Protein AF-0000000087522710 (afdb_homodimer)

InterPro domains:
  IPR011033 PRC-barrel-like superfamily [SSF50346] (8-77)
  IPR027275 PRC-barrel domain [PF05239] (5-81)

pLDDT: mean 91.66, std 11.44, range [37.0, 98.12]

Radius of gyration: 17.47 Å; Cα contacts (8 Å, |Δi|>4): 398; chains: 2; bounding box: 30×51×42 Å

Foldseek 3Di:
DDDDPVVQQPWAWEAEPVGHTQATFHDWDADPVVRDTFWTWGQGDPPDPQVLFPDDVRTGTFGPVQFDDDDSHTYGHPVNRSPPDDD/DDDDPVVQQPWAWEAEPVGHTQATFHDWDADPVVRGTFWTWGQGDPPDPQVLFPDDVRTGTFGPVQFDDDDSHTYGHPVNRSPPDDD

Sequence (174 aa):
MKYYAKRLLDNKKIMSTDAKELGMLEDIHINAKTGSIMDLVVSPADGLDVAKYQKEEDYILIPFSAVSAVKDYIIVDKDKAKSFMTRMKYYAKRLLDNKKIMSTDAKELGMLEDIHINAKTGSIMDLVVSPADGLDVAKYQKEEDYILIPFSAVSAVKDYIIVDKDKAKSFMTR

Organism: NCBI:txid91560

Secondary structure (DSSP, 8-state):
-EEEHHHHHSSPEEEETTS-EEEEEEEEEEETTTTEEEEEEEEEPTT--GGGSEEETTEEEEEGGGEEEESSSEEE-HHHHT--S--/-EEEHHHHHSSPEEEETTS-EEEEEEEEEEETTTTEEEEEEEEEPTT--GGGSEEETTEEEEEGGGEEEESSSEEE-HHHHT--S--

Structure (mmCIF, N/CA/C/O backbone):
data_AF-0000000087522710-model_v1
#
loop_
_entity.id
_entity.type
_entity.pdbx_description
1 polymer 'Sporulation protein YlmC with PRC-barrel domain'
#
loop_
_atom_site.group_PDB
_atom_site.id
_atom_site.type_symbol
_atom_site.label_atom_id
_atom_site.label_alt_id
_atom_site.label_comp_id
_atom_site.label_asym_id
_atom_site.label_entity_id
_atom_site.label_seq_id
_atom_site.pdbx_PDB_ins_code
_atom_site.Cartn_x
_atom_site.Cartn_y
_atom_site.Cartn_z
_atom_site.occupancy
_atom_site.B_iso_or_equiv
_atom_site.auth_seq_id
_atom_site.auth_comp_id
_atom_site.auth_asym_id
_atom_site.auth_atom_id
_atom_site.pdbx_PDB_model_num
ATOM 1 N N . MET A 1 1 ? 12.164 4.793 -6.531 1 75.12 1 MET A N 1
ATOM 2 C CA . MET A 1 1 ? 12.648 3.941 -5.445 1 75.12 1 MET A CA 1
ATOM 3 C C . MET A 1 1 ? 11.523 3.068 -4.895 1 75.12 1 MET A C 1
ATOM 5 O O . MET A 1 1 ? 10.406 3.539 -4.711 1 75.12 1 MET A O 1
ATOM 9 N N . LYS A 1 2 ? 11.688 1.837 -4.758 1 87.69 2 LYS A N 1
ATOM 10 C CA . LYS A 1 2 ? 10.742 0.826 -4.285 1 87.69 2 LYS A CA 1
ATOM 11 C C . LYS A 1 2 ? 10.781 0.711 -2.766 1 87.69 2 LYS A C 1
ATOM 13 O O . LYS A 1 2 ? 11.852 0.731 -2.16 1 87.69 2 LYS A O 1
ATOM 18 N N . TYR A 1 3 ? 9.57 0.825 -2.162 1 90 3 TYR A N 1
ATOM 19 C CA . TYR A 1 3 ? 9.469 0.662 -0.717 1 90 3 TYR A CA 1
ATOM 20 C C . TYR A 1 3 ? 8.625 -0.558 -0.363 1 90 3 TYR A C 1
ATOM 22 O O . TYR A 1 3 ? 7.676 -0.893 -1.075 1 90 3 TYR A O 1
ATOM 30 N N . TYR A 1 4 ? 9.039 -1.161 0.737 1 93.69 4 TYR A N 1
ATOM 31 C CA . TYR A 1 4 ? 8.156 -2.15 1.343 1 93.69 4 TYR A CA 1
ATOM 32 C C . TYR A 1 4 ? 7.062 -1.474 2.158 1 93.69 4 TYR A C 1
ATOM 34 O O . TYR A 1 4 ? 7.336 -0.572 2.953 1 93.69 4 TYR A O 1
ATOM 42 N N . ALA A 1 5 ? 5.816 -1.962 1.96 1 93.62 5 ALA A N 1
ATOM 43 C CA . ALA A 1 5 ? 4.68 -1.385 2.678 1 93.62 5 ALA A CA 1
ATOM 44 C C . ALA A 1 5 ? 4.855 -1.526 4.188 1 93.62 5 ALA A C 1
ATOM 46 O O . ALA A 1 5 ? 4.594 -0.586 4.938 1 93.62 5 ALA A O 1
ATOM 47 N N . LYS A 1 6 ? 5.328 -2.637 4.664 1 92.5 6 LYS A N 1
ATOM 48 C CA . LYS A 1 6 ? 5.5 -2.873 6.094 1 92.5 6 LYS A CA 1
ATOM 49 C C . LYS A 1 6 ? 6.484 -1.877 6.703 1 92.5 6 LYS A C 1
ATOM 51 O O . LYS A 1 6 ? 6.316 -1.452 7.848 1 92.5 6 LYS A O 1
ATOM 56 N N . ARG A 1 7 ? 7.496 -1.52 5.961 1 88.81 7 ARG A N 1
ATOM 57 C CA . ARG A 1 7 ? 8.461 -0.532 6.438 1 88.81 7 ARG A CA 1
ATOM 58 C C . ARG A 1 7 ? 7.809 0.841 6.578 1 88.81 7 ARG A C 1
ATOM 60 O O . ARG A 1 7 ? 8.078 1.567 7.535 1 88.81 7 ARG A O 1
ATOM 67 N N . LEU A 1 8 ? 6.977 1.167 5.609 1 87.56 8 LEU A N 1
ATOM 68 C CA . LEU A 1 8 ? 6.277 2.445 5.664 1 87.56 8 LEU A CA 1
ATOM 69 C C . LEU A 1 8 ? 5.289 2.475 6.824 1 87.56 8 LEU A C 1
ATOM 71 O O . LEU A 1 8 ? 5.102 3.516 7.461 1 87.56 8 LEU A O 1
ATOM 75 N N . LEU A 1 9 ? 4.734 1.317 7.062 1 89.5 9 LEU A N 1
ATOM 76 C CA . LEU A 1 9 ? 3.682 1.265 8.07 1 89.5 9 LEU A CA 1
ATOM 77 C C . LEU A 1 9 ? 4.277 1.172 9.477 1 89.5 9 LEU A C 1
ATOM 79 O O . LEU A 1 9 ? 3.566 1.348 10.469 1 89.5 9 LEU A O 1
ATOM 83 N N . ASP A 1 10 ? 5.496 0.945 9.523 1 88.88 10 ASP A N 1
ATOM 84 C CA . ASP A 1 10 ? 6.113 0.79 10.836 1 88.88 10 ASP A CA 1
ATOM 85 C C . ASP A 1 10 ? 6.535 2.141 11.406 1 88.88 10 ASP A C 1
ATOM 87 O O . ASP A 1 10 ? 7.656 2.596 11.172 1 88.88 10 ASP A O 1
ATOM 91 N N . ASN A 1 11 ? 5.66 2.836 12.125 1 84.75 11 ASN A N 1
ATOM 92 C CA . ASN A 1 11 ? 5.895 3.986 12.992 1 84.75 11 ASN A CA 1
ATOM 93 C C . ASN A 1 11 ? 6.555 5.133 12.227 1 84.75 11 ASN A C 1
ATOM 95 O O . ASN A 1 11 ? 7.562 5.684 12.68 1 84.75 11 ASN A O 1
ATOM 99 N N . LYS A 1 12 ? 5.992 5.59 11.141 1 94.81 12 LYS A N 1
ATOM 100 C CA . LYS A 1 12 ? 6.551 6.746 10.445 1 94.81 12 LYS A CA 1
ATOM 101 C C . LYS A 1 12 ? 5.855 8.031 10.875 1 94.81 12 LYS A C 1
ATOM 103 O O . LYS A 1 12 ? 4.625 8.078 10.977 1 94.81 12 LYS A O 1
ATOM 108 N N . LYS A 1 13 ? 6.633 9.031 11.156 1 96.88 13 LYS A N 1
ATOM 109 C CA . LYS A 1 13 ? 6.117 10.367 11.438 1 96.88 13 LYS A CA 1
ATOM 110 C C . LYS A 1 13 ? 5.766 11.102 10.148 1 96.88 13 LYS A C 1
ATOM 112 O O . LYS A 1 13 ? 6.492 11.008 9.156 1 96.88 13 LYS A O 1
ATOM 117 N N . ILE A 1 14 ? 4.648 11.789 10.211 1 98.06 14 ILE A N 1
ATOM 118 C CA . ILE A 1 14 ? 4.227 12.633 9.102 1 98.06 14 ILE A CA 1
ATOM 119 C C . ILE A 1 14 ? 4.5 14.102 9.438 1 98.06 14 ILE A C 1
ATOM 121 O O . ILE A 1 14 ? 4.07 14.594 10.477 1 98.06 14 ILE A O 1
ATOM 125 N N . MET A 1 15 ? 5.176 14.664 8.539 1 97.62 15 MET A N 1
ATOM 126 C CA . MET A 1 15 ? 5.52 16.078 8.711 1 97.62 15 MET A CA 1
ATOM 127 C C . MET A 1 15 ? 5.102 16.891 7.492 1 97.62 15 MET A C 1
ATOM 129 O O . MET A 1 15 ? 5.137 16.391 6.367 1 97.62 15 MET A O 1
ATOM 133 N N . SER A 1 16 ? 4.812 18.141 7.797 1 96.75 16 SER A N 1
ATOM 134 C CA . SER A 1 16 ? 4.543 19.047 6.684 1 96.75 16 SER A CA 1
ATOM 135 C C . SER A 1 16 ? 5.828 19.672 6.16 1 96.75 16 SER A C 1
ATOM 137 O O . SER A 1 16 ? 6.867 19.625 6.82 1 96.75 16 SER A O 1
ATOM 139 N N . THR A 1 17 ? 5.762 20.219 4.945 1 95.62 17 THR A N 1
ATOM 140 C CA . THR A 1 17 ? 6.91 20.875 4.32 1 95.62 17 THR A CA 1
ATOM 141 C C . THR A 1 17 ? 7.395 22.047 5.16 1 95.62 17 THR A C 1
ATOM 143 O O . THR A 1 17 ? 8.547 22.469 5.055 1 95.62 17 THR A O 1
ATOM 146 N N . ASP A 1 18 ? 6.531 22.609 6.023 1 93.81 18 ASP A N 1
ATOM 147 C CA . ASP A 1 18 ? 6.93 23.703 6.902 1 93.81 18 ASP A CA 1
ATOM 148 C C . ASP A 1 18 ? 7.383 23.188 8.266 1 93.81 18 ASP A C 1
ATOM 150 O O . ASP A 1 18 ? 7.398 23.922 9.242 1 93.81 18 ASP A O 1
ATOM 154 N N . ALA A 1 19 ? 7.695 21.969 8.352 1 91.88 19 ALA A N 1
ATOM 155 C CA . ALA A 1 19 ? 8.352 21.297 9.477 1 91.88 19 ALA A CA 1
ATOM 156 C C . ALA A 1 19 ? 7.391 21.109 10.648 1 91.88 19 ALA A C 1
ATOM 158 O O . ALA A 1 19 ? 7.812 21.078 11.805 1 91.88 19 ALA A O 1
ATOM 159 N N . LYS A 1 20 ? 6.168 21.141 10.32 1 94.62 20 LYS A N 1
ATOM 160 C CA . LYS A 1 20 ? 5.188 20.844 11.359 1 94.62 20 LYS A CA 1
ATOM 161 C C . LYS A 1 20 ? 4.871 19.359 11.398 1 94.62 20 LYS A C 1
ATOM 163 O O . LYS A 1 20 ? 4.699 18.719 10.352 1 94.62 20 LYS A O 1
ATOM 168 N N . GLU A 1 21 ? 4.777 18.891 12.68 1 97.25 21 GLU A N 1
ATOM 169 C CA . GLU A 1 21 ? 4.387 17.484 12.836 1 97.25 21 GLU A CA 1
ATOM 170 C C . GLU A 1 21 ? 2.875 17.312 12.703 1 97.25 21 GLU A C 1
ATOM 172 O O . GLU A 1 21 ? 2.107 17.969 13.422 1 97.25 21 GLU A O 1
ATOM 177 N N . LEU A 1 22 ? 2.438 16.5 11.805 1 97.31 22 LEU A N 1
ATOM 178 C CA . LEU A 1 22 ? 1.015 16.25 11.609 1 97.31 22 LEU A CA 1
ATOM 179 C C . LEU A 1 22 ? 0.563 15.031 12.414 1 97.31 22 LEU A C 1
ATOM 181 O O . LEU A 1 22 ? -0.585 14.969 12.859 1 97.31 22 LEU A O 1
ATOM 185 N N . GLY A 1 23 ? 1.478 14.086 12.57 1 97.88 23 GLY A N 1
ATOM 186 C CA . GLY A 1 23 ? 1.137 12.914 13.359 1 97.88 23 GLY A CA 1
ATOM 187 C C . GLY A 1 23 ? 1.919 11.672 12.961 1 97.88 23 GLY A C 1
ATOM 188 O O . GLY A 1 23 ? 3.045 11.781 12.469 1 97.88 23 GLY A O 1
ATOM 189 N N . MET A 1 24 ? 1.35 10.516 13.352 1 98 24 MET A N 1
ATOM 190 C CA . MET A 1 24 ? 1.977 9.227 13.094 1 98 24 MET A CA 1
ATOM 191 C C . MET A 1 24 ? 1.16 8.414 12.086 1 98 24 MET A C 1
ATOM 193 O O . MET A 1 24 ? -0.067 8.359 12.18 1 98 24 MET A O 1
ATOM 197 N N . LEU A 1 25 ? 1.909 7.863 11.07 1 97.56 25 LEU A N 1
ATOM 198 C CA . LEU A 1 25 ? 1.23 6.996 10.117 1 97.56 25 LEU A CA 1
ATOM 199 C C . LEU A 1 25 ? 0.671 5.758 10.812 1 97.56 25 LEU A C 1
ATOM 201 O O . LEU A 1 25 ? 1.387 5.078 11.547 1 97.56 25 LEU A O 1
ATOM 205 N N . GLU A 1 26 ? -0.57 5.441 10.602 1 96.62 26 GLU A N 1
ATOM 206 C CA . GLU A 1 26 ? -1.222 4.289 11.219 1 96.62 26 GLU A CA 1
ATOM 207 C C . GLU A 1 26 ? -1.578 3.236 10.172 1 96.62 26 GLU A C 1
ATOM 209 O O . GLU A 1 26 ? -1.612 2.041 10.477 1 96.62 26 GLU A O 1
ATOM 214 N N . ASP A 1 27 ? -1.956 3.703 9.055 1 96.19 27 ASP A N 1
ATOM 215 C CA . ASP A 1 27 ? -2.369 2.816 7.973 1 96.19 27 ASP A CA 1
ATOM 216 C C . ASP A 1 27 ? -2.398 3.559 6.637 1 96.19 27 ASP A C 1
ATOM 218 O O . ASP A 1 27 ? -2.084 4.746 6.574 1 96.19 27 ASP A O 1
ATOM 222 N N . ILE A 1 28 ? -2.705 2.883 5.555 1 96.12 28 ILE A N 1
ATOM 223 C CA . ILE A 1 28 ? -2.84 3.436 4.211 1 96.12 28 ILE A CA 1
ATOM 224 C C . ILE A 1 28 ? -4.105 2.887 3.555 1 96.12 28 ILE A C 1
ATOM 226 O O . ILE A 1 28 ? -4.406 1.696 3.668 1 96.12 28 ILE A O 1
ATOM 230 N N . HIS A 1 29 ? -4.848 3.732 2.977 1 95.69 29 HIS A N 1
ATOM 231 C CA . HIS A 1 29 ? -5.941 3.299 2.115 1 95.69 29 HIS A CA 1
ATOM 232 C C . HIS A 1 29 ? -5.441 2.988 0.707 1 95.69 29 HIS A C 1
ATOM 234 O O . HIS A 1 29 ? -4.734 3.797 0.101 1 95.69 29 HIS A O 1
ATOM 240 N N . ILE A 1 30 ? -5.867 1.856 0.282 1 94.19 30 ILE A N 1
ATOM 241 C CA . ILE A 1 30 ? -5.469 1.455 -1.062 1 94.19 30 ILE A CA 1
ATOM 242 C C . ILE A 1 30 ? -6.711 1.22 -1.92 1 94.19 30 ILE A C 1
ATOM 244 O O . ILE A 1 30 ? -7.734 0.738 -1.425 1 94.19 30 ILE A O 1
ATOM 248 N N . ASN A 1 31 ? -6.609 1.567 -3.178 1 93.69 31 ASN A N 1
ATOM 249 C CA . ASN A 1 31 ? -7.586 1.17 -4.188 1 93.69 31 ASN A CA 1
ATOM 250 C C . ASN A 1 31 ? -7.219 -0.166 -4.828 1 93.69 31 ASN A C 1
ATOM 252 O O . ASN A 1 31 ? -6.305 -0.234 -5.652 1 93.69 31 ASN A O 1
ATOM 256 N N . ALA A 1 32 ? -7.895 -1.148 -4.465 1 86.38 32 ALA A N 1
ATOM 257 C CA . ALA A 1 32 ? -7.547 -2.5 -4.895 1 86.38 32 ALA A CA 1
ATOM 258 C C . ALA A 1 32 ? -7.809 -2.686 -6.387 1 86.38 32 ALA A C 1
ATOM 260 O O . ALA A 1 32 ? -7.258 -3.596 -7.012 1 86.38 32 ALA A O 1
ATOM 261 N N . LYS A 1 33 ? -8.609 -1.881 -6.941 1 88.88 33 LYS A N 1
ATOM 262 C CA . LYS A 1 33 ? -8.898 -1.983 -8.367 1 88.88 33 LYS A CA 1
ATOM 263 C C . LYS A 1 33 ? -7.766 -1.4 -9.203 1 88.88 33 LYS A C 1
ATOM 265 O O . LYS A 1 33 ? -7.355 -1.993 -10.203 1 88.88 33 LYS A O 1
ATOM 270 N N . THR A 1 34 ? -7.242 -0.311 -8.781 1 91.38 34 THR A N 1
ATOM 271 C CA . THR A 1 34 ? -6.227 0.371 -9.586 1 91.38 34 THR A CA 1
ATOM 272 C C . THR A 1 34 ? -4.828 0.068 -9.055 1 91.38 34 THR A C 1
ATOM 274 O O . THR A 1 34 ? -3.836 0.292 -9.75 1 91.38 34 THR A O 1
ATOM 277 N N . GLY A 1 35 ? -4.773 -0.374 -7.805 1 92.81 35 GLY A N 1
ATOM 278 C CA . GLY A 1 35 ? -3.471 -0.601 -7.203 1 92.81 35 GLY A CA 1
ATOM 279 C C . GLY A 1 35 ? -2.771 0.681 -6.789 1 92.81 35 GLY A C 1
ATOM 280 O O . GLY A 1 35 ? -1.549 0.79 -6.895 1 92.81 35 GLY A O 1
ATOM 281 N N . SER A 1 36 ? -3.578 1.66 -6.5 1 94.19 36 SER A N 1
ATOM 282 C CA . SER A 1 36 ? -3.004 2.941 -6.098 1 94.19 36 SER A CA 1
ATOM 283 C C . SER A 1 36 ? -3.219 3.201 -4.609 1 94.19 36 SER A C 1
ATOM 285 O O . SER A 1 36 ? -4.137 2.648 -4.004 1 94.19 36 SER A O 1
ATOM 287 N N . ILE A 1 37 ? -2.281 3.965 -4.035 1 95 37 ILE A N 1
ATOM 288 C CA . ILE A 1 37 ? -2.477 4.469 -2.682 1 95 37 ILE A CA 1
ATOM 289 C C . ILE A 1 37 ? -3.404 5.684 -2.713 1 95 37 ILE A C 1
ATOM 291 O O . ILE A 1 37 ? -3.191 6.613 -3.492 1 95 37 ILE A O 1
ATOM 295 N N . MET A 1 38 ? -4.438 5.684 -1.935 1 95.88 38 MET A N 1
ATOM 296 C CA . MET A 1 38 ? -5.395 6.785 -1.915 1 95.88 38 MET A CA 1
ATOM 297 C C . MET A 1 38 ? -5.055 7.781 -0.813 1 95.88 38 MET A C 1
ATOM 299 O O . MET A 1 38 ? -4.719 8.938 -1.097 1 95.88 38 MET A O 1
ATOM 303 N N . ASP A 1 39 ? -5.102 7.332 0.472 1 96.38 39 ASP A N 1
ATOM 304 C CA . ASP A 1 39 ? -4.883 8.219 1.611 1 96.38 39 ASP A CA 1
ATOM 305 C C . ASP A 1 39 ? -3.941 7.582 2.631 1 96.38 39 ASP A C 1
ATOM 307 O O . ASP A 1 39 ? -3.939 6.359 2.803 1 96.38 39 ASP A O 1
ATOM 311 N N . LEU A 1 40 ? -3.186 8.445 3.248 1 96.75 40 LEU A N 1
ATOM 312 C CA . LEU A 1 40 ? -2.539 8.078 4.504 1 96.75 40 LEU A CA 1
ATOM 313 C C . LEU A 1 40 ? -3.512 8.203 5.672 1 96.75 40 LEU A C 1
ATOM 315 O O . LEU A 1 40 ? -4.25 9.188 5.766 1 96.75 40 LEU A O 1
ATOM 319 N N . VAL A 1 41 ? -3.604 7.199 6.496 1 97.56 41 VAL A N 1
ATOM 320 C CA . VAL A 1 41 ? -4.359 7.246 7.742 1 97.56 41 VAL A CA 1
ATOM 321 C C . VAL A 1 41 ? -3.434 7.613 8.898 1 97.56 41 VAL A C 1
ATOM 323 O O . VAL A 1 41 ? -2.523 6.852 9.234 1 97.56 41 VAL A O 1
ATOM 326 N N . VAL A 1 42 ? -3.693 8.758 9.5 1 97.88 42 VAL A N 1
ATOM 327 C CA . VAL A 1 42 ? -2.701 9.367 10.375 1 97.88 42 VAL A CA 1
ATOM 328 C C . VAL A 1 42 ? -3.316 9.625 11.75 1 97.88 42 VAL A C 1
ATOM 330 O O . VAL A 1 42 ? -4.402 10.195 11.852 1 97.88 42 VAL A O 1
ATOM 333 N N . SER A 1 43 ? -2.717 9.102 12.797 1 98.12 43 SER A N 1
ATOM 334 C CA . SER A 1 43 ? -3.037 9.547 14.148 1 98.12 43 SER A CA 1
ATOM 335 C C . SER A 1 43 ? -2.514 10.953 14.406 1 98.12 43 SER A C 1
ATOM 337 O O . SER A 1 43 ? -1.301 11.18 14.406 1 98.12 43 SER A O 1
ATOM 339 N N . PRO A 1 44 ? -3.377 11.859 14.641 1 97.94 44 PRO A N 1
ATOM 340 C CA . PRO A 1 44 ? -2.943 13.25 14.703 1 97.94 44 PRO A CA 1
ATOM 341 C C . PRO A 1 44 ? -2.006 13.523 15.875 1 97.94 44 PRO A C 1
ATOM 343 O O . PRO A 1 44 ? -2.17 12.945 16.953 1 97.94 44 PRO A O 1
ATOM 346 N N . ALA A 1 45 ? -1.025 14.43 15.633 1 98 45 ALA A N 1
ATOM 347 C CA . ALA A 1 45 ? -0.166 14.914 16.719 1 98 45 ALA A CA 1
ATOM 348 C C . ALA A 1 45 ? -0.972 15.688 17.75 1 98 45 ALA A C 1
ATOM 350 O O . ALA A 1 45 ? -2.014 16.266 17.438 1 98 45 ALA A O 1
ATOM 351 N N . ASP A 1 46 ? -0.411 15.68 18.922 1 96.88 46 ASP A N 1
ATOM 352 C CA . ASP A 1 46 ? -1.042 16.484 19.953 1 96.88 46 ASP A CA 1
ATOM 353 C C . ASP A 1 46 ? -1.071 17.969 19.562 1 96.88 46 ASP A C 1
ATOM 355 O O . ASP A 1 46 ? -0.069 18.5 19.078 1 96.88 46 ASP A O 1
ATOM 359 N N . GLY A 1 47 ? -2.283 18.547 19.672 1 95.94 47 GLY A N 1
ATOM 360 C CA . GLY A 1 47 ? -2.387 19.969 19.422 1 95.94 47 GLY A CA 1
ATOM 361 C C . GLY A 1 47 ? -2.668 20.297 17.969 1 95.94 47 GLY A C 1
ATOM 362 O O . GLY A 1 47 ? -2.887 21.469 17.625 1 95.94 47 GLY A O 1
ATOM 363 N N . LEU A 1 48 ? -2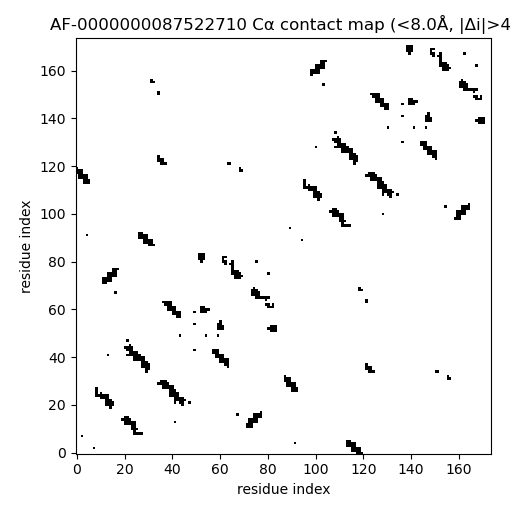.57 19.391 17.109 1 95.31 48 LEU A N 1
ATOM 364 C CA . LEU A 1 48 ? -2.889 19.641 15.703 1 95.31 48 LEU A CA 1
ATOM 365 C C . LEU A 1 48 ? -4.34 20.094 15.547 1 95.31 48 LEU A C 1
ATOM 367 O O . LEU A 1 48 ? -5.238 19.516 16.172 1 95.31 48 LEU A O 1
ATOM 371 N N . ASP A 1 49 ? -4.574 21.078 14.734 1 94.31 49 ASP A N 1
ATOM 372 C CA . ASP A 1 49 ? -5.938 21.453 14.383 1 94.31 49 ASP A CA 1
ATOM 373 C C . ASP A 1 49 ? -6.523 20.5 13.344 1 94.31 49 ASP A C 1
ATOM 375 O O . ASP A 1 49 ? -6.422 20.734 12.141 1 94.31 49 ASP A O 1
ATOM 379 N N . VAL A 1 50 ? -7.238 19.531 13.766 1 94.44 50 VAL A N 1
ATOM 380 C CA . VAL A 1 50 ? -7.695 18.438 12.914 1 94.44 50 VAL A CA 1
ATOM 381 C C . VAL A 1 50 ? -8.883 18.891 12.078 1 94.44 50 VAL A C 1
ATOM 383 O O . VAL A 1 50 ? -9.266 18.219 11.109 1 94.44 50 VAL A O 1
ATOM 386 N N . ALA A 1 51 ? -9.461 20.016 12.398 1 93.81 51 ALA A N 1
ATOM 387 C CA . ALA A 1 51 ? -10.617 20.516 11.672 1 93.81 51 ALA A CA 1
ATOM 388 C C . ALA A 1 51 ? -10.258 20.844 10.227 1 93.81 51 ALA A C 1
ATOM 390 O O . ALA A 1 51 ? -11.133 20.922 9.359 1 93.81 51 ALA A O 1
ATOM 391 N N . LYS A 1 52 ? -9.039 21.016 9.898 1 93.12 52 LYS A N 1
ATOM 392 C CA . LYS A 1 52 ? -8.562 21.406 8.578 1 93.12 52 LYS A CA 1
ATOM 393 C C . LYS A 1 52 ? -8.344 20.203 7.68 1 93.12 52 LYS A C 1
ATOM 395 O O . LYS A 1 52 ? -8.016 20.344 6.5 1 93.12 52 LYS A O 1
ATOM 400 N N . TYR A 1 53 ? -8.57 19.062 8.211 1 94.88 53 TYR A N 1
ATOM 401 C CA . TYR A 1 53 ? -8.297 17.828 7.488 1 94.88 53 TYR A CA 1
ATOM 402 C C . TYR A 1 53 ? -9.539 16.969 7.395 1 94.88 53 TYR A C 1
ATOM 404 O O . TYR A 1 53 ? -10.469 17.109 8.203 1 94.88 53 TYR A O 1
ATOM 412 N N . GLN A 1 54 ? -9.531 16.125 6.367 1 95.25 54 GLN A N 1
ATOM 413 C CA . GLN A 1 54 ? -10.516 15.047 6.367 1 95.25 54 GLN A CA 1
ATOM 414 C C . GLN A 1 54 ? -10.281 14.086 7.527 1 95.25 54 GLN A C 1
ATOM 416 O O . GLN A 1 54 ? -9.141 13.734 7.828 1 95.25 54 GLN A O 1
ATOM 421 N N . LYS A 1 55 ? -11.461 13.656 8.07 1 95.5 55 LYS A N 1
ATOM 422 C CA . LYS A 1 55 ? -11.32 12.797 9.242 1 95.5 55 LYS A CA 1
ATOM 423 C C . LYS A 1 55 ? -12.047 11.469 9.047 1 95.5 55 LYS A C 1
ATOM 425 O O . LYS A 1 55 ? -13 11.391 8.273 1 95.5 55 LYS A O 1
ATOM 430 N N . GLU A 1 56 ? -11.555 10.469 9.703 1 95.25 56 GLU A N 1
ATOM 431 C CA . GLU A 1 56 ? -12.195 9.18 9.898 1 95.25 56 GLU A CA 1
ATOM 432 C C . GLU A 1 56 ? -12.039 8.688 11.336 1 95.25 56 GLU A C 1
ATOM 434 O O . GLU A 1 56 ? -10.977 8.18 11.711 1 95.25 56 GLU A O 1
ATOM 439 N N . GLU A 1 57 ? -13.117 8.859 12.031 1 95.56 57 GLU A N 1
ATOM 440 C CA . GLU A 1 57 ? -13.062 8.594 13.469 1 95.56 57 GLU A CA 1
ATOM 441 C C . GLU A 1 57 ? -11.977 9.422 14.148 1 95.56 57 GLU A C 1
ATOM 443 O O . GLU A 1 57 ? -12.016 10.656 14.102 1 95.56 57 GLU A O 1
ATOM 448 N N . ASP A 1 58 ? -10.961 8.766 14.688 1 96.69 58 ASP A N 1
ATOM 449 C CA . ASP A 1 58 ? -9.93 9.484 15.43 1 96.69 58 ASP A CA 1
ATOM 450 C C . ASP A 1 58 ? -8.703 9.734 14.562 1 96.69 58 ASP A C 1
ATOM 452 O O . ASP A 1 58 ? -7.668 10.188 15.062 1 96.69 58 ASP A O 1
ATOM 456 N N . TYR A 1 59 ? -8.859 9.555 13.336 1 97.5 59 TYR A N 1
ATOM 457 C CA . TYR A 1 59 ? -7.727 9.719 12.43 1 97.5 59 TYR A CA 1
ATOM 458 C C . TYR A 1 59 ? -7.977 10.844 11.438 1 97.5 59 TYR A C 1
ATOM 460 O O . TYR A 1 59 ? -9.125 11.211 11.18 1 97.5 59 TYR A O 1
ATOM 468 N N . ILE A 1 60 ? -6.859 11.398 10.945 1 97.06 60 ILE A N 1
ATOM 469 C CA . ILE A 1 60 ? -6.977 12.281 9.797 1 97.06 60 ILE A CA 1
ATOM 470 C C . ILE A 1 60 ? -6.504 11.562 8.539 1 97.06 60 ILE A C 1
ATOM 472 O O . ILE A 1 60 ? -5.621 10.703 8.602 1 97.06 60 ILE A O 1
ATOM 476 N N . LEU A 1 61 ? -7.137 11.938 7.441 1 97.56 61 LEU A N 1
ATOM 477 C CA . LEU A 1 61 ? -6.809 11.359 6.141 1 97.56 61 LEU A CA 1
ATOM 478 C C . LEU A 1 61 ? -6.062 12.367 5.27 1 97.56 61 LEU A C 1
ATOM 480 O O . LEU A 1 61 ? -6.551 13.469 5.039 1 97.56 61 LEU A O 1
ATOM 484 N N . ILE A 1 62 ? -4.887 12.008 4.844 1 97.19 62 ILE A N 1
ATOM 485 C CA . ILE A 1 62 ? -4.078 12.836 3.961 1 97.19 62 ILE A CA 1
ATOM 486 C C . ILE A 1 62 ? -3.965 12.18 2.588 1 97.19 62 ILE A C 1
ATOM 488 O O . ILE A 1 62 ? -3.467 11.062 2.469 1 97.19 62 ILE A O 1
ATOM 492 N N . PRO A 1 63 ? -4.406 12.82 1.568 1 96.88 63 PRO A N 1
ATOM 493 C CA . PRO A 1 63 ? -4.254 12.219 0.239 1 96.88 63 PRO A CA 1
ATOM 494 C C . PRO A 1 63 ? -2.795 11.969 -0.134 1 96.88 63 PRO A C 1
ATOM 496 O O . PRO A 1 63 ? -1.932 12.812 0.142 1 96.88 63 PRO A O 1
ATOM 499 N N . PHE A 1 64 ? -2.574 10.875 -0.754 1 95.75 64 PHE A N 1
ATOM 500 C CA . PHE A 1 64 ? -1.195 10.547 -1.104 1 95.75 64 PHE A CA 1
ATOM 501 C C . PHE A 1 64 ? -0.612 11.609 -2.033 1 95.75 64 PHE A C 1
ATOM 503 O O . PHE A 1 64 ? 0.595 11.852 -2.021 1 95.75 64 PHE A O 1
ATOM 510 N N . SER A 1 65 ? -1.443 12.203 -2.842 1 95.56 65 SER A N 1
ATOM 511 C CA . SER A 1 65 ? -0.991 13.242 -3.766 1 95.56 65 SER A CA 1
ATOM 512 C C . SER A 1 65 ? -0.331 14.398 -3.021 1 95.56 65 SER A C 1
ATOM 514 O O . SER A 1 65 ? 0.351 15.227 -3.629 1 95.56 65 SER A O 1
ATOM 516 N N . ALA A 1 66 ? -0.54 14.461 -1.72 1 96.75 66 ALA A N 1
ATOM 517 C CA . ALA A 1 66 ? 0.078 15.516 -0.921 1 96.75 66 ALA A CA 1
ATOM 518 C C . ALA A 1 66 ? 1.508 15.148 -0.536 1 96.75 66 ALA A C 1
ATOM 520 O O . ALA A 1 66 ? 2.264 15.992 -0.05 1 96.75 66 ALA A O 1
ATOM 521 N N . VAL A 1 67 ? 1.914 13.914 -0.705 1 96.81 67 VAL A N 1
ATOM 522 C CA . VAL A 1 67 ? 3.229 13.445 -0.276 1 96.81 67 VAL A CA 1
ATOM 523 C C . VAL A 1 67 ? 4.309 14.047 -1.17 1 96.81 67 VAL A C 1
ATOM 525 O O . VAL A 1 67 ? 4.238 13.945 -2.396 1 96.81 67 VAL A O 1
ATOM 528 N N . SER A 1 68 ? 5.285 14.594 -0.561 1 96.06 68 SER A N 1
ATOM 529 C CA . SER A 1 68 ? 6.391 15.219 -1.283 1 96.06 68 SER A CA 1
ATOM 530 C C . SER A 1 68 ? 7.633 14.328 -1.257 1 96.06 68 SER A C 1
ATOM 532 O O . SER A 1 68 ? 8.398 14.297 -2.225 1 96.06 68 SER A O 1
ATOM 534 N N . ALA A 1 69 ? 7.84 13.703 -0.14 1 94.12 69 ALA A N 1
ATOM 535 C CA . ALA A 1 69 ? 9.016 12.844 -0.008 1 94.12 69 ALA A CA 1
ATOM 536 C C . ALA A 1 69 ? 8.812 11.797 1.084 1 94.12 69 ALA A C 1
A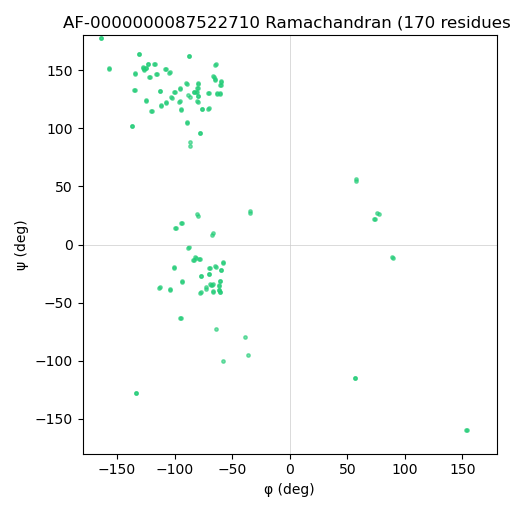TOM 538 O O . ALA A 1 69 ? 8.086 12.039 2.053 1 94.12 69 ALA A O 1
ATOM 539 N N . VAL A 1 70 ? 9.469 10.664 0.912 1 94.12 70 VAL A N 1
ATOM 540 C CA . VAL A 1 70 ? 9.539 9.625 1.932 1 94.12 70 VAL A CA 1
ATOM 541 C C . VAL A 1 70 ? 10.992 9.391 2.334 1 94.12 70 VAL A C 1
ATOM 543 O O . VAL A 1 70 ? 11.82 9 1.505 1 94.12 70 VAL A O 1
ATOM 546 N N . LYS A 1 71 ? 11.344 9.648 3.443 1 89.81 71 LYS A N 1
ATOM 547 C CA . LYS A 1 71 ? 12.68 9.484 4.008 1 89.81 71 LYS A CA 1
ATOM 548 C C . LYS A 1 71 ? 12.617 8.812 5.379 1 89.81 71 LYS A C 1
ATOM 550 O O . LYS A 1 71 ? 12.07 7.719 5.52 1 89.81 71 LYS A O 1
ATOM 555 N N . ASP A 1 72 ? 13.234 9.383 6.406 1 89.75 72 ASP A N 1
ATOM 556 C CA . ASP A 1 72 ? 13.047 8.922 7.777 1 89.75 72 ASP A CA 1
ATOM 557 C C . ASP A 1 72 ? 11.648 9.258 8.289 1 89.75 72 ASP A C 1
ATOM 559 O O . ASP A 1 72 ? 11.109 8.562 9.148 1 89.75 72 ASP A O 1
ATOM 563 N N . TYR A 1 73 ? 11.086 10.258 7.723 1 94.25 73 TYR A N 1
ATOM 564 C CA . TYR A 1 73 ? 9.695 10.688 7.891 1 94.25 73 TYR A CA 1
ATOM 565 C C . TYR A 1 73 ? 9.039 10.93 6.539 1 94.25 73 TYR A C 1
ATOM 567 O O . TYR A 1 73 ? 9.703 10.883 5.496 1 94.25 73 TYR A O 1
ATOM 575 N N . ILE A 1 74 ? 7.723 10.984 6.586 1 96.69 74 ILE A N 1
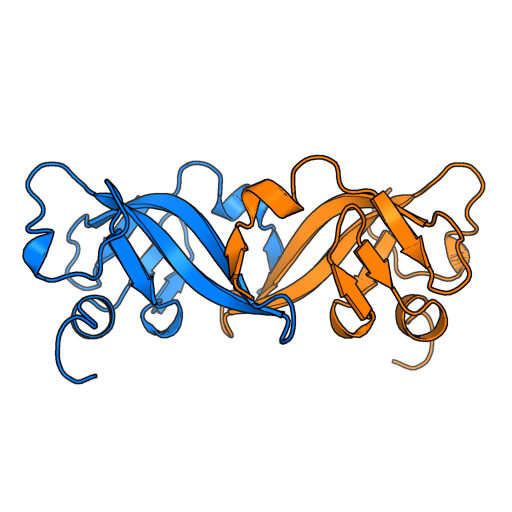ATOM 576 C CA . ILE A 1 74 ? 6.98 11.328 5.375 1 96.69 74 ILE A CA 1
ATOM 577 C C . ILE A 1 74 ? 6.664 12.82 5.367 1 96.69 74 ILE A C 1
ATOM 579 O O . ILE A 1 74 ? 6.055 13.336 6.309 1 96.69 74 ILE A O 1
ATOM 583 N N . ILE A 1 75 ? 7.086 13.398 4.363 1 97.31 75 ILE A N 1
ATOM 584 C CA . ILE A 1 75 ? 6.883 14.836 4.211 1 97.31 75 ILE A CA 1
ATOM 585 C C . ILE A 1 75 ? 5.703 15.094 3.275 1 97.31 75 ILE A C 1
ATOM 587 O O . ILE A 1 75 ? 5.629 14.516 2.188 1 97.31 75 ILE A O 1
ATOM 591 N N . VAL A 1 76 ? 4.801 15.992 3.781 1 97.5 76 VAL A N 1
ATOM 592 C CA . VAL A 1 76 ? 3.637 16.281 2.945 1 97.5 76 VAL A CA 1
ATOM 593 C C . VAL A 1 76 ? 3.502 17.781 2.75 1 97.5 76 VAL A C 1
ATOM 595 O O . VAL A 1 76 ? 3.969 18.578 3.58 1 97.5 76 VAL A O 1
ATOM 598 N N . ASP A 1 77 ? 2.904 18.094 1.631 1 96.31 77 ASP A N 1
ATOM 599 C CA . ASP A 1 77 ? 2.496 19.469 1.377 1 96.31 77 ASP A CA 1
ATOM 600 C C . ASP A 1 77 ? 1.24 19.828 2.17 1 96.31 77 ASP A C 1
ATOM 602 O O . ASP A 1 77 ? 0.169 19.266 1.932 1 96.31 77 ASP A O 1
ATOM 606 N N . LYS A 1 78 ? 1.366 20.703 3.008 1 90.81 78 LYS A N 1
ATOM 607 C CA . LYS A 1 78 ? 0.29 21.031 3.938 1 90.81 78 LYS A CA 1
ATOM 608 C C . LYS A 1 78 ? -0.954 21.516 3.195 1 90.81 78 LYS A C 1
ATOM 610 O O . LYS A 1 78 ? -2.08 21.219 3.604 1 90.81 78 LYS A O 1
ATOM 615 N N . ASP A 1 79 ? -0.831 22.25 2.207 1 90.94 79 ASP A N 1
ATOM 616 C CA . ASP A 1 79 ? -1.978 22.781 1.476 1 90.94 79 ASP A CA 1
ATOM 617 C C . ASP A 1 79 ? -2.723 21.672 0.739 1 90.94 79 ASP A C 1
ATOM 619 O O . ASP A 1 79 ? -3.951 21.688 0.651 1 90.94 79 ASP A O 1
ATOM 623 N N . LYS A 1 80 ? -1.993 20.734 0.277 1 93.75 80 LYS A N 1
ATOM 624 C CA . LYS A 1 80 ? -2.617 19.594 -0.389 1 93.75 80 LYS A CA 1
ATOM 625 C C . LYS A 1 80 ? -3.229 18.625 0.626 1 93.75 80 LYS A C 1
ATOM 627 O O . LYS A 1 80 ? -4.172 17.906 0.31 1 93.75 80 LYS A O 1
ATOM 632 N N . ALA A 1 81 ? -2.658 18.656 1.772 1 94.44 81 ALA A N 1
ATOM 633 C CA . ALA A 1 81 ? -3.1 17.75 2.82 1 94.44 81 ALA A CA 1
ATOM 634 C C . ALA A 1 81 ? -4.453 18.172 3.383 1 94.44 81 ALA A C 1
ATOM 636 O O . ALA A 1 81 ? -5.238 17.328 3.83 1 94.44 81 ALA A O 1
ATOM 637 N N . LYS A 1 82 ? -4.746 19.344 3.514 1 87.69 82 LYS A N 1
ATOM 638 C CA . LYS A 1 82 ? -5.969 19.906 4.09 1 87.69 82 LYS A CA 1
ATOM 639 C C . LYS A 1 82 ? -7.176 19.609 3.201 1 87.69 82 LYS A C 1
ATOM 641 O O . LYS A 1 82 ? -8.32 19.75 3.637 1 87.69 82 LYS A O 1
ATOM 646 N N . SER A 1 83 ? -7.105 18.766 2.119 1 63.69 83 SER A N 1
ATOM 647 C CA . SER A 1 83 ? -8.211 18.656 1.17 1 63.69 83 SER A CA 1
ATOM 648 C C . SER A 1 83 ? -9.555 18.797 1.869 1 63.69 83 SER A C 1
ATOM 650 O O . SER A 1 83 ? -10.195 17.797 2.201 1 63.69 83 SER A O 1
ATOM 652 N N . PHE A 1 84 ? -9.875 19.422 2.963 1 52.53 84 PHE A N 1
ATOM 653 C CA . PHE A 1 84 ? -11.273 19.594 3.338 1 52.53 84 PHE A CA 1
ATOM 654 C C . PHE A 1 84 ? -12.133 19.828 2.104 1 52.53 84 PHE A C 1
ATOM 656 O O . PHE A 1 84 ? -13.133 19.141 1.898 1 52.53 84 PHE A O 1
ATOM 663 N N . MET A 1 85 ? -12.398 21.219 1.766 1 47.53 85 MET A N 1
ATOM 664 C CA . MET A 1 85 ? -13.5 22.016 1.246 1 47.53 85 MET A CA 1
ATOM 665 C C . MET A 1 85 ? -13.867 21.594 -0.172 1 47.53 85 MET A C 1
ATOM 667 O O . MET A 1 85 ? -15.047 21.469 -0.508 1 47.53 85 MET A O 1
ATOM 671 N N . THR A 1 86 ? -12.945 21.953 -1.282 1 43.03 86 THR A N 1
ATOM 672 C CA . THR A 1 86 ? -13.672 22.25 -2.516 1 43.03 86 THR A CA 1
ATOM 673 C C . THR A 1 86 ? -14.086 20.969 -3.219 1 43.03 86 THR A C 1
ATOM 675 O O . THR A 1 86 ? -13.406 20.5 -4.137 1 43.03 86 THR A O 1
ATOM 678 N N . ARG A 1 87 ? -14.18 19.984 -2.43 1 37.28 87 ARG A N 1
ATOM 679 C CA . ARG A 1 87 ? -14.945 19.047 -3.24 1 37.28 87 ARG A CA 1
ATOM 680 C C . ARG A 1 87 ? -16.438 19.312 -3.102 1 37.28 87 ARG A C 1
ATOM 682 O O . ARG A 1 87 ? -16.922 19.672 -2.023 1 37.28 87 ARG A O 1
ATOM 689 N N . MET B 1 1 ? -13.672 0.069 -4.309 1 74.56 1 MET B N 1
ATOM 690 C CA . MET B 1 1 ? -13.688 -0.257 -2.887 1 74.56 1 MET B CA 1
ATOM 691 C C . MET B 1 1 ? -12.328 0.017 -2.248 1 74.56 1 MET B C 1
ATOM 693 O O . MET B 1 1 ? -11.289 -0.28 -2.84 1 74.56 1 MET B O 1
ATOM 697 N N . LYS B 1 2 ? -12.234 0.689 -1.176 1 87.44 2 LYS B N 1
ATOM 698 C CA . LYS B 1 2 ? -11.047 1.092 -0.431 1 87.44 2 LYS B CA 1
ATOM 699 C C . LYS B 1 2 ? -10.648 0.026 0.585 1 87.44 2 LYS B C 1
ATOM 701 O O . LYS B 1 2 ? -11.508 -0.565 1.242 1 87.44 2 LYS B O 1
ATOM 706 N N . TYR B 1 3 ? -9.352 -0.348 0.523 1 90.12 3 TYR B N 1
ATOM 707 C CA . TYR B 1 3 ? -8.836 -1.31 1.49 1 90.12 3 TYR B CA 1
ATOM 708 C C . TYR B 1 3 ? -7.777 -0.671 2.383 1 90.12 3 TYR B C 1
ATOM 710 O O . TYR B 1 3 ? -7.027 0.203 1.939 1 90.12 3 TYR B O 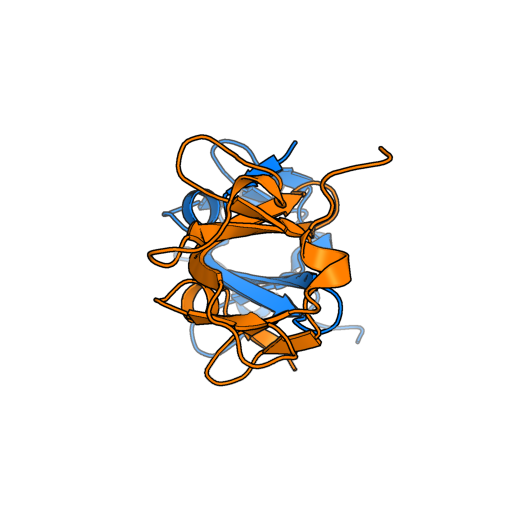1
ATOM 718 N N . TYR B 1 4 ? -7.801 -1.171 3.609 1 93.81 4 TYR B N 1
ATOM 719 C CA . TYR B 1 4 ? -6.66 -0.863 4.469 1 93.81 4 TYR B CA 1
ATOM 720 C C . TYR B 1 4 ? -5.48 -1.772 4.152 1 93.81 4 TYR B C 1
ATOM 722 O O . TYR B 1 4 ? -5.637 -2.99 4.043 1 93.81 4 TYR B O 1
ATOM 730 N N . ALA B 1 5 ? -4.281 -1.15 4.059 1 93.69 5 ALA B N 1
ATOM 731 C CA . ALA B 1 5 ? -3.078 -1.917 3.746 1 93.69 5 ALA B CA 1
ATOM 732 C C . ALA B 1 5 ? -2.811 -2.975 4.812 1 93.69 5 ALA B C 1
ATOM 734 O O . ALA B 1 5 ? -2.471 -4.117 4.492 1 93.69 5 ALA B O 1
ATOM 735 N N . LYS B 1 6 ? -2.984 -2.664 6.066 1 92.5 6 LYS B N 1
ATOM 736 C CA . LYS B 1 6 ? -2.721 -3.602 7.152 1 92.5 6 LYS B CA 1
ATOM 737 C C . LYS B 1 6 ? -3.621 -4.828 7.051 1 92.5 6 LYS B C 1
ATOM 739 O O . LYS B 1 6 ? -3.201 -5.941 7.379 1 92.5 6 LYS B O 1
ATOM 744 N N . ARG B 1 7 ? -4.832 -4.629 6.605 1 88.88 7 ARG B N 1
ATOM 745 C CA . ARG B 1 7 ? -5.742 -5.754 6.422 1 88.88 7 ARG B CA 1
ATOM 746 C C . ARG B 1 7 ? -5.254 -6.68 5.312 1 88.88 7 ARG B C 1
ATOM 748 O O . ARG B 1 7 ? -5.348 -7.902 5.43 1 88.88 7 ARG B O 1
ATOM 755 N N . LEU B 1 8 ? -4.754 -6.074 4.254 1 87.62 8 LEU B N 1
ATOM 756 C CA . LEU B 1 8 ? -4.227 -6.867 3.15 1 87.62 8 LEU B CA 1
ATOM 757 C C . LEU B 1 8 ? -2.971 -7.621 3.572 1 87.62 8 LEU B C 1
ATOM 759 O O . LEU B 1 8 ? -2.746 -8.75 3.141 1 87.62 8 LEU B O 1
ATOM 763 N N . LEU B 1 9 ? -2.229 -6.957 4.43 1 89.56 9 LEU B N 1
ATOM 764 C CA . LEU B 1 9 ? -0.941 -7.535 4.805 1 89.56 9 LEU B CA 1
ATOM 765 C C . LEU B 1 9 ? -1.113 -8.594 5.887 1 89.56 9 LEU B C 1
ATOM 767 O O . LEU B 1 9 ? -0.185 -9.352 6.172 1 89.56 9 LEU B O 1
ATOM 771 N N . ASP B 1 10 ? -2.236 -8.648 6.426 1 88.81 10 ASP B N 1
ATOM 772 C CA . ASP B 1 10 ? -2.453 -9.602 7.512 1 88.81 10 ASP B CA 1
ATOM 773 C C . ASP B 1 10 ? -2.852 -10.969 6.965 1 88.81 10 ASP B C 1
ATOM 775 O O . ASP B 1 10 ? -4.039 -11.266 6.824 1 88.81 10 ASP B O 1
ATOM 779 N N . ASN B 1 11 ? -1.883 -11.828 6.59 1 84.62 11 ASN B N 1
ATOM 780 C CA . ASN B 1 11 ? -1.989 -13.25 6.305 1 84.62 11 ASN B CA 1
ATOM 781 C C . ASN B 1 11 ? -2.996 -13.531 5.191 1 84.62 11 ASN B C 1
ATOM 783 O O . ASN B 1 11 ? -3.881 -14.375 5.344 1 84.62 11 ASN B O 1
ATOM 787 N N . LYS B 1 12 ? -2.84 -12.953 4.039 1 94.88 12 LYS B N 1
ATOM 788 C CA . LYS B 1 12 ? -3.73 -13.266 2.926 1 94.88 12 LYS B CA 1
ATOM 789 C C . LYS B 1 12 ? -3.123 -14.336 2.025 1 94.88 12 LYS B C 1
ATOM 791 O O . LYS B 1 12 ? -1.934 -14.289 1.706 1 94.88 12 LYS B O 1
ATOM 796 N N . LYS B 1 13 ? -3.914 -15.305 1.659 1 96.88 13 LYS B N 1
ATOM 797 C CA . LYS B 1 13 ? -3.521 -16.328 0.687 1 96.88 13 LYS B CA 1
ATOM 798 C C . LYS B 1 13 ? -3.643 -15.789 -0.74 1 96.88 13 LYS B C 1
ATOM 800 O O . LYS B 1 13 ? -4.59 -15.078 -1.063 1 96.88 13 LYS B O 1
ATOM 805 N N . ILE B 1 14 ? -2.666 -16.125 -1.516 1 98.06 14 ILE B N 1
ATOM 806 C CA . ILE B 1 14 ? -2.682 -15.797 -2.936 1 98.06 14 ILE B CA 1
ATOM 807 C C . ILE B 1 14 ? -3.049 -17.031 -3.752 1 98.06 14 ILE B C 1
ATOM 809 O O . ILE B 1 14 ? -2.422 -18.094 -3.615 1 98.06 14 ILE B O 1
ATOM 813 N N . MET B 1 15 ? -4.02 -16.812 -4.523 1 97.69 15 MET B N 1
ATOM 814 C CA . MET B 1 15 ? -4.488 -17.891 -5.371 1 97.69 15 MET B CA 1
ATOM 815 C C . MET B 1 15 ? -4.531 -17.469 -6.836 1 97.69 15 MET B C 1
ATOM 817 O O . MET B 1 15 ? -4.805 -16.297 -7.137 1 97.69 15 MET B O 1
ATOM 821 N N . SER B 1 16 ? -4.336 -18.484 -7.672 1 96.75 16 SER B N 1
ATOM 822 C CA . SER B 1 16 ? -4.504 -18.203 -9.094 1 96.75 16 SER B CA 1
ATOM 823 C C . SER B 1 16 ? -5.961 -18.375 -9.523 1 96.75 16 SER B C 1
ATOM 825 O O . SER B 1 16 ? -6.762 -18.969 -8.789 1 96.75 16 SER B O 1
ATOM 827 N N . THR B 1 17 ? -6.301 -17.812 -10.68 1 95.62 17 THR B N 1
ATOM 828 C CA . THR B 1 17 ? -7.652 -17.906 -11.219 1 95.62 17 THR B CA 1
ATOM 829 C C . THR B 1 17 ? -8.047 -19.375 -11.453 1 95.62 17 THR B C 1
ATOM 831 O O . THR B 1 17 ? -9.234 -19.703 -11.492 1 95.62 17 THR B O 1
ATOM 834 N N . ASP B 1 18 ? -7.082 -20.266 -11.586 1 93.81 18 ASP B N 1
ATOM 835 C CA . ASP B 1 18 ? -7.371 -21.688 -11.766 1 93.81 18 ASP B CA 1
ATOM 836 C C . ASP B 1 18 ? -7.355 -22.422 -10.43 1 93.81 18 ASP B C 1
ATOM 838 O O . ASP B 1 18 ? -7.199 -23.641 -10.383 1 93.81 18 ASP B O 1
ATOM 842 N N . ALA B 1 19 ? -7.461 -21.734 -9.375 1 91.94 19 ALA B N 1
ATOM 843 C CA . ALA B 1 19 ? -7.691 -22.203 -8.016 1 91.94 19 ALA B CA 1
ATOM 844 C C . ALA B 1 19 ? -6.43 -22.859 -7.441 1 91.94 19 ALA B C 1
ATOM 846 O O . ALA B 1 19 ? -6.516 -23.734 -6.586 1 91.94 19 ALA B O 1
ATOM 847 N N . LYS B 1 20 ? -5.34 -22.5 -8.008 1 94.69 20 LYS B N 1
ATOM 848 C CA . LYS B 1 20 ? -4.082 -22.953 -7.426 1 94.69 20 LYS B CA 1
ATOM 849 C C . LYS B 1 20 ? -3.566 -21.969 -6.379 1 94.69 20 LYS B C 1
ATOM 851 O O . LYS B 1 20 ? -3.604 -20.75 -6.59 1 94.69 20 LYS B O 1
ATOM 856 N N . GLU B 1 21 ? -3.061 -22.609 -5.277 1 97.25 21 GLU B N 1
ATOM 857 C CA . GLU B 1 21 ? -2.453 -21.781 -4.246 1 97.25 21 GLU B CA 1
ATOM 858 C C . GLU B 1 21 ? -1.03 -21.375 -4.629 1 97.25 21 GLU B C 1
ATOM 860 O O . GLU B 1 21 ? -0.189 -22.234 -4.895 1 97.25 21 GLU B O 1
ATOM 865 N N . LEU B 1 22 ? -0.756 -20.109 -4.684 1 97.31 22 LEU B N 1
ATOM 866 C CA . LEU B 1 22 ? 0.578 -19.625 -5.016 1 97.31 22 LEU B CA 1
ATOM 867 C C . LEU B 1 22 ? 1.394 -19.375 -3.75 1 97.31 22 LEU B C 1
ATOM 869 O O . LEU B 1 22 ? 2.619 -19.516 -3.758 1 97.31 22 LEU B O 1
ATOM 873 N N . GLY B 1 23 ? 0.695 -18.984 -2.688 1 97.88 23 GLY B N 1
ATOM 874 C CA . GLY B 1 23 ? 1.396 -18.766 -1.432 1 97.88 23 GLY B CA 1
ATOM 875 C C . GLY B 1 23 ? 0.701 -17.781 -0.525 1 97.88 23 GLY B C 1
ATOM 876 O O . GLY B 1 23 ? -0.52 -17.609 -0.587 1 97.88 23 GLY B O 1
ATOM 877 N N . MET B 1 24 ? 1.5 -17.234 0.419 1 98.06 24 MET B N 1
ATOM 878 C CA . MET B 1 24 ? 1.001 -16.266 1.4 1 98.06 24 MET B CA 1
ATOM 879 C C . MET B 1 24 ? 1.607 -14.891 1.168 1 98.06 24 MET B C 1
ATOM 881 O O . MET B 1 24 ? 2.811 -14.773 0.931 1 98.06 24 MET B O 1
ATOM 885 N N . LEU B 1 25 ? 0.688 -13.875 1.175 1 97.62 25 LEU B N 1
ATOM 886 C CA . LEU B 1 25 ? 1.184 -12.508 1.057 1 97.62 25 LEU B CA 1
ATOM 887 C C . LEU B 1 25 ? 2.07 -12.148 2.244 1 97.62 25 LEU B C 1
ATOM 889 O O . LEU B 1 25 ? 1.684 -12.352 3.396 1 97.62 25 LEU B O 1
ATOM 893 N N . GLU B 1 26 ? 3.232 -11.617 2.018 1 96.62 26 GLU B N 1
ATOM 894 C CA . GLU B 1 26 ? 4.176 -11.242 3.07 1 96.62 26 GLU B CA 1
ATOM 895 C C . GLU B 1 26 ? 4.363 -9.734 3.129 1 96.62 26 GLU B C 1
ATOM 897 O O . GLU B 1 26 ? 4.629 -9.18 4.195 1 96.62 26 GLU B O 1
ATOM 902 N N . ASP B 1 27 ? 4.359 -9.148 1.997 1 96.19 27 ASP B N 1
ATOM 903 C CA . ASP B 1 27 ? 4.57 -7.703 1.892 1 96.19 27 ASP B CA 1
ATOM 904 C C . ASP B 1 27 ? 4.129 -7.184 0.526 1 96.19 27 ASP B C 1
ATOM 906 O O . ASP B 1 27 ? 3.652 -7.949 -0.313 1 96.19 27 ASP B O 1
ATOM 910 N N . ILE B 1 28 ? 4.215 -5.91 0.293 1 96.12 28 ILE B N 1
ATOM 911 C CA . ILE B 1 28 ? 3.896 -5.246 -0.966 1 96.12 28 ILE B CA 1
ATOM 912 C C . ILE B 1 28 ? 4.988 -4.234 -1.307 1 96.12 28 ILE B C 1
ATOM 914 O O . ILE B 1 28 ? 5.461 -3.504 -0.431 1 96.12 28 ILE B O 1
ATOM 918 N N . HIS B 1 29 ? 5.426 -4.262 -2.482 1 95.62 29 HIS B N 1
ATOM 919 C CA . HIS B 1 29 ? 6.281 -3.195 -2.986 1 95.62 29 HIS B CA 1
ATOM 920 C C . HIS B 1 29 ? 5.457 -2.006 -3.467 1 95.62 29 HIS B C 1
ATOM 922 O O . HIS B 1 29 ? 4.516 -2.172 -4.242 1 95.62 29 HIS B O 1
ATOM 928 N N . ILE B 1 30 ? 5.887 -0.89 -3.008 1 94.19 30 ILE B N 1
ATOM 929 C CA . ILE B 1 30 ? 5.191 0.327 -3.412 1 94.19 30 ILE B CA 1
ATOM 930 C C . ILE B 1 30 ? 6.172 1.284 -4.082 1 94.19 30 ILE B C 1
ATOM 932 O O . ILE B 1 30 ? 7.34 1.361 -3.693 1 94.19 30 ILE B O 1
ATOM 936 N N . ASN B 1 31 ? 5.695 1.98 -5.07 1 93.69 31 ASN B N 1
ATOM 937 C CA . ASN B 1 31 ? 6.406 3.123 -5.637 1 93.69 31 ASN B CA 1
ATOM 938 C C . ASN B 1 31 ? 6.047 4.418 -4.918 1 93.69 31 ASN B C 1
ATOM 940 O O . ASN B 1 31 ? 4.957 4.965 -5.117 1 93.69 31 ASN B O 1
ATOM 944 N N . ALA B 1 32 ? 6.91 4.863 -4.148 1 86.62 32 ALA B N 1
ATOM 945 C CA . ALA B 1 32 ? 6.625 6.012 -3.289 1 86.62 32 ALA B CA 1
ATOM 946 C C . ALA B 1 32 ? 6.5 7.293 -4.109 1 86.62 32 ALA B C 1
ATOM 948 O O . ALA B 1 32 ? 5.93 8.281 -3.645 1 86.62 32 ALA B O 1
ATOM 949 N N . LYS B 1 33 ? 7.023 7.305 -5.262 1 88.75 33 LYS B N 1
ATOM 950 C CA . LYS B 1 33 ? 6.93 8.484 -6.117 1 88.75 33 LYS B CA 1
ATOM 951 C C . LYS B 1 33 ? 5.547 8.594 -6.754 1 88.75 33 LYS B C 1
ATOM 953 O O . LYS B 1 33 ? 4.961 9.68 -6.797 1 88.75 33 LYS B O 1
ATOM 958 N N . THR B 1 34 ? 5.02 7.512 -7.18 1 91.38 34 THR B N 1
ATOM 959 C CA . THR B 1 34 ? 3.75 7.547 -7.902 1 91.38 34 THR B CA 1
ATOM 960 C C . THR B 1 34 ? 2.594 7.168 -6.98 1 91.38 34 THR B C 1
ATOM 962 O O . THR B 1 34 ? 1.432 7.426 -7.297 1 91.38 34 THR B O 1
ATOM 965 N N . GLY B 1 35 ? 2.93 6.496 -5.891 1 92.88 35 GLY B N 1
ATOM 966 C CA . GLY B 1 35 ? 1.874 6.023 -5.008 1 92.88 35 GLY B CA 1
ATOM 967 C C . GLY B 1 35 ? 1.165 4.789 -5.535 1 92.88 35 GLY B C 1
ATOM 968 O O . GLY B 1 35 ? -0.041 4.629 -5.336 1 92.88 35 GLY B O 1
ATOM 969 N N . SER B 1 36 ? 1.892 4.039 -6.332 1 94.25 36 SER B N 1
ATOM 970 C CA . SER B 1 36 ? 1.295 2.832 -6.895 1 94.25 36 SER B CA 1
ATOM 971 C C . SER B 1 36 ? 1.865 1.577 -6.242 1 94.25 36 SER B C 1
ATOM 973 O O . SER B 1 36 ? 2.979 1.597 -5.719 1 94.25 36 SER B O 1
ATOM 975 N N . ILE B 1 37 ? 1.023 0.53 -6.207 1 94.94 37 ILE B N 1
ATOM 976 C CA . ILE B 1 37 ? 1.51 -0.789 -5.816 1 94.94 37 ILE B CA 1
ATOM 977 C C . ILE B 1 37 ? 2.225 -1.444 -6.996 1 94.94 37 ILE B C 1
ATOM 979 O O . ILE B 1 37 ? 1.687 -1.495 -8.109 1 94.94 37 ILE B O 1
ATOM 983 N N . MET B 1 38 ? 3.428 -1.899 -6.797 1 95.88 38 MET B N 1
ATOM 984 C CA . MET B 1 38 ? 4.203 -2.51 -7.875 1 95.88 38 MET B CA 1
ATOM 985 C C . MET B 1 38 ? 4.047 -4.027 -7.863 1 95.88 38 MET B C 1
ATOM 987 O O . MET B 1 38 ? 3.5 -4.605 -8.805 1 95.88 38 MET B O 1
ATOM 991 N N . ASP B 1 39 ? 4.5 -4.695 -6.762 1 96.38 39 ASP B N 1
ATOM 992 C CA . ASP B 1 39 ? 4.484 -6.152 -6.676 1 96.38 39 ASP B CA 1
ATOM 993 C C . ASP B 1 39 ? 3.953 -6.617 -5.324 1 96.38 39 ASP B C 1
ATOM 995 O O . ASP B 1 39 ? 4.156 -5.949 -4.309 1 96.38 39 ASP B O 1
ATOM 999 N N . LEU B 1 40 ? 3.299 -7.742 -5.395 1 96.75 40 LEU B N 1
ATOM 1000 C CA . LEU B 1 40 ? 3.08 -8.523 -4.184 1 96.75 40 LEU B CA 1
ATOM 1001 C C . LEU B 1 40 ? 4.309 -9.359 -3.846 1 96.75 40 LEU B C 1
ATOM 1003 O O . LEU B 1 40 ? 4.902 -9.984 -4.73 1 96.75 40 LEU B O 1
ATOM 1007 N N . VAL B 1 41 ? 4.758 -9.305 -2.613 1 97.62 41 VAL B N 1
ATOM 1008 C CA . VAL B 1 41 ? 5.816 -10.172 -2.107 1 97.62 41 VAL B CA 1
ATOM 1009 C C . VAL B 1 41 ? 5.203 -11.398 -1.432 1 97.62 41 VAL B C 1
ATOM 1011 O O . VAL B 1 41 ? 4.523 -11.273 -0.408 1 97.62 41 VAL B O 1
ATOM 1014 N N . VAL B 1 42 ? 5.477 -12.578 -2.004 1 97.94 42 VAL B N 1
ATOM 1015 C CA . VAL B 1 42 ? 4.695 -13.758 -1.651 1 97.94 42 VAL B CA 1
ATOM 1016 C C . VAL B 1 42 ? 5.629 -14.875 -1.188 1 97.94 42 VAL B C 1
ATOM 1018 O O . VAL B 1 42 ? 6.617 -15.188 -1.857 1 97.94 42 VAL B O 1
ATOM 1021 N N . SER B 1 43 ? 5.406 -15.375 0.017 1 98.12 43 SER B N 1
ATOM 1022 C CA . SER B 1 43 ? 6.023 -16.641 0.406 1 98.12 43 SER B CA 1
ATOM 1023 C C . SER B 1 43 ? 5.406 -17.812 -0.348 1 98.12 43 SER B C 1
ATOM 1025 O O . SER B 1 43 ? 4.223 -18.109 -0.181 1 98.12 43 SER B O 1
ATOM 1027 N N . PRO B 1 44 ? 6.191 -18.484 -1.125 1 97.94 44 PRO B N 1
ATOM 1028 C CA . PRO B 1 44 ? 5.609 -19.484 -2.012 1 97.94 44 PRO B CA 1
ATOM 1029 C C . PRO B 1 44 ? 5.004 -20.672 -1.25 1 97.94 44 PRO B C 1
ATOM 1031 O O . PRO B 1 44 ? 5.535 -21.078 -0.212 1 97.94 44 PRO B O 1
ATOM 1034 N N . ALA B 1 45 ? 3.889 -21.203 -1.811 1 98 45 ALA B N 1
ATOM 1035 C CA . ALA B 1 45 ? 3.303 -22.422 -1.282 1 98 45 ALA B CA 1
ATOM 1036 C C . ALA B 1 45 ? 4.25 -23.609 -1.466 1 98 45 ALA B C 1
ATOM 1038 O O . ALA B 1 45 ? 5.082 -23.609 -2.377 1 98 45 ALA B O 1
ATOM 1039 N N . ASP B 1 46 ? 4.031 -24.547 -0.592 1 96.88 46 ASP B N 1
ATOM 1040 C CA . ASP B 1 46 ? 4.809 -25.766 -0.755 1 96.88 46 ASP B CA 1
ATOM 1041 C C . ASP B 1 46 ? 4.531 -26.422 -2.109 1 96.88 46 ASP B C 1
ATOM 1043 O O . ASP B 1 46 ? 3.373 -26.531 -2.52 1 96.88 46 ASP B O 1
ATOM 1047 N N . GLY B 1 47 ? 5.641 -26.734 -2.795 1 95.88 47 GLY B N 1
ATOM 1048 C CA . GLY B 1 47 ? 5.48 -27.453 -4.043 1 95.88 47 GLY B CA 1
ATOM 1049 C C . GLY B 1 47 ? 5.297 -26.547 -5.246 1 95.88 47 GLY B C 1
ATOM 1050 O O . GLY B 1 47 ? 5.254 -27.016 -6.383 1 95.88 47 GLY B O 1
ATOM 1051 N N . LEU B 1 48 ? 5.09 -25.328 -5.07 1 95.25 48 LEU B N 1
ATOM 1052 C CA . LEU B 1 48 ? 4.969 -24.406 -6.191 1 95.25 48 LEU B CA 1
ATOM 1053 C C . LEU B 1 48 ? 6.246 -24.391 -7.031 1 95.25 48 LEU B C 1
ATOM 1055 O O . LEU B 1 48 ? 7.352 -24.375 -6.484 1 95.25 48 LEU B O 1
ATOM 1059 N N . ASP B 1 49 ? 6.113 -24.391 -8.312 1 94.38 49 ASP B N 1
ATOM 1060 C CA . ASP B 1 49 ? 7.262 -24.188 -9.195 1 94.38 49 ASP B CA 1
ATOM 1061 C C . ASP B 1 49 ? 7.656 -22.719 -9.266 1 94.38 49 ASP B C 1
ATOM 1063 O O . ASP B 1 49 ? 7.188 -21.984 -10.141 1 94.38 49 ASP B O 1
ATOM 1067 N N . VAL B 1 50 ? 8.594 -22.328 -8.484 1 94.38 50 VAL B N 1
ATOM 1068 C CA . VAL B 1 50 ? 8.93 -20.922 -8.305 1 94.38 50 VAL B CA 1
ATOM 1069 C C . VAL B 1 50 ? 9.773 -20.438 -9.492 1 94.38 50 VAL B C 1
ATOM 1071 O O . VAL B 1 50 ? 9.961 -19.234 -9.68 1 94.38 50 VAL B O 1
ATOM 1074 N N . ALA B 1 51 ? 10.258 -21.328 -10.289 1 93.75 51 ALA B N 1
ATOM 1075 C CA . ALA B 1 51 ? 11.094 -20.969 -11.43 1 93.75 51 ALA B CA 1
ATOM 1076 C C . ALA B 1 51 ? 10.305 -20.141 -12.438 1 93.75 51 ALA B C 1
ATOM 1078 O O . ALA B 1 51 ? 10.891 -19.438 -13.266 1 93.75 51 ALA B O 1
ATOM 1079 N N . LYS B 1 52 ? 9.039 -20.156 -12.414 1 93.12 52 LYS B N 1
ATOM 1080 C CA . LYS B 1 52 ? 8.156 -19.484 -13.375 1 93.12 52 LYS B CA 1
ATOM 1081 C C . LYS B 1 52 ? 7.867 -18.047 -12.945 1 93.12 52 LYS B C 1
ATOM 1083 O O . LYS B 1 52 ? 7.211 -17.297 -13.664 1 93.12 52 LYS B O 1
ATOM 1088 N N . TYR B 1 53 ? 8.375 -17.703 -11.844 1 94.88 53 TYR B N 1
ATOM 1089 C CA . TYR B 1 53 ? 8.078 -16.391 -11.281 1 94.88 53 TYR B CA 1
ATOM 1090 C C . TYR B 1 53 ? 9.359 -15.602 -11.031 1 94.88 53 TYR B C 1
ATOM 1092 O O . TYR B 1 53 ? 10.438 -16.172 -10.914 1 94.88 53 TYR B O 1
ATOM 1100 N N . GLN B 1 54 ? 9.18 -14.273 -11.016 1 95.25 54 GLN B N 1
ATOM 1101 C CA . GLN B 1 54 ? 10.266 -13.445 -10.492 1 95.25 54 GLN B CA 1
ATOM 1102 C C . GLN B 1 54 ? 10.492 -13.719 -9.008 1 95.25 54 GLN B C 1
ATOM 1104 O O . GLN B 1 54 ? 9.531 -13.852 -8.242 1 95.25 54 GLN B O 1
ATOM 1109 N N . LYS B 1 55 ? 11.828 -13.695 -8.68 1 95.5 55 LYS B N 1
ATOM 1110 C CA . LYS B 1 55 ? 12.125 -14.031 -7.293 1 95.5 55 LYS B CA 1
ATOM 1111 C C . LYS B 1 55 ? 12.938 -12.93 -6.621 1 95.5 55 LYS B C 1
ATOM 1113 O O . LYS B 1 55 ? 13.648 -12.18 -7.289 1 95.5 55 LYS B O 1
ATOM 1118 N N . GLU B 1 56 ? 12.781 -12.836 -5.332 1 95.25 56 GLU B N 1
ATOM 1119 C CA . GLU B 1 56 ? 13.617 -12.047 -4.426 1 95.25 56 GLU B CA 1
ATOM 11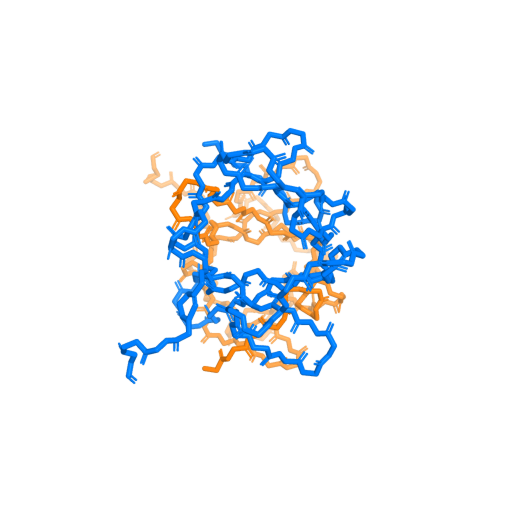20 C C . GLU B 1 56 ? 13.93 -12.828 -3.15 1 95.25 56 GLU B C 1
ATOM 1122 O O . GLU B 1 56 ? 13.094 -12.898 -2.246 1 95.25 56 GLU B O 1
ATOM 1127 N N . GLU B 1 57 ? 15.133 -13.328 -3.15 1 95.5 57 GLU B N 1
ATOM 1128 C CA . GLU B 1 57 ? 15.508 -14.234 -2.07 1 95.5 57 GLU B CA 1
ATOM 1129 C C . GLU B 1 57 ? 14.555 -15.422 -1.985 1 95.5 57 GLU B C 1
ATOM 1131 O O . GLU B 1 57 ? 14.406 -16.172 -2.947 1 95.5 57 GLU B O 1
ATOM 1136 N N . ASP B 1 58 ? 13.82 -15.523 -0.892 1 96.69 58 ASP B N 1
ATOM 1137 C CA . ASP B 1 58 ? 12.953 -16.688 -0.699 1 96.69 58 ASP B CA 1
ATOM 1138 C C . ASP B 1 58 ? 11.508 -16.359 -1.064 1 96.69 58 ASP B C 1
ATOM 1140 O O . ASP B 1 58 ? 10.602 -17.156 -0.826 1 96.69 58 ASP B O 1
ATOM 1144 N N . TYR B 1 59 ? 11.336 -15.297 -1.707 1 97.56 59 TYR B N 1
ATOM 1145 C CA . TYR B 1 59 ? 9.984 -14.867 -2.055 1 97.56 59 TYR B CA 1
ATOM 1146 C C . TYR B 1 59 ? 9.797 -14.82 -3.566 1 97.56 59 TYR B C 1
ATOM 1148 O O . TYR B 1 59 ? 10.773 -14.734 -4.316 1 97.56 59 TYR B O 1
ATOM 1156 N N . ILE B 1 60 ? 8.523 -14.953 -3.965 1 97 60 ILE B N 1
ATOM 1157 C CA . ILE B 1 60 ? 8.203 -14.664 -5.355 1 97 60 ILE B CA 1
ATOM 1158 C C . ILE B 1 60 ? 7.496 -13.312 -5.449 1 97 60 ILE B C 1
ATOM 1160 O O . ILE B 1 60 ? 6.785 -12.914 -4.523 1 97 60 ILE B O 1
ATOM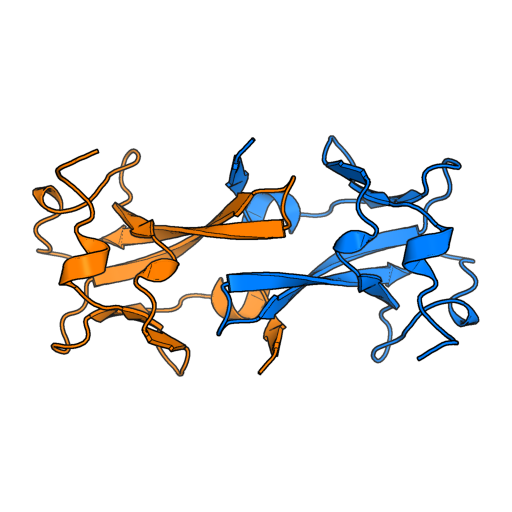 1164 N N . LEU B 1 61 ? 7.75 -12.656 -6.57 1 97.56 61 LEU B N 1
ATOM 1165 C CA . LEU B 1 61 ? 7.156 -11.352 -6.828 1 97.56 61 LEU B CA 1
ATOM 1166 C C . LEU B 1 61 ? 6.07 -11.453 -7.898 1 97.56 61 LEU B C 1
ATOM 1168 O O . LEU B 1 61 ? 6.328 -11.938 -9 1 97.56 61 LEU B O 1
ATOM 1172 N N . ILE B 1 62 ? 4.891 -11.047 -7.559 1 97.19 62 ILE B N 1
ATOM 1173 C CA . ILE B 1 62 ? 3.766 -11.031 -8.484 1 97.19 62 ILE B CA 1
ATOM 1174 C C . ILE B 1 62 ? 3.365 -9.586 -8.789 1 97.19 62 ILE B C 1
ATOM 1176 O O . ILE B 1 62 ? 3.006 -8.836 -7.883 1 97.19 62 ILE B O 1
ATOM 1180 N N . PRO B 1 63 ? 3.422 -9.172 -10.008 1 96.88 63 PRO B N 1
ATOM 1181 C CA . PRO B 1 63 ? 2.99 -7.809 -10.32 1 96.88 63 PRO B CA 1
ATOM 1182 C C . PRO B 1 63 ? 1.53 -7.555 -9.953 1 96.88 63 PRO B C 1
ATOM 1184 O O . PRO B 1 63 ? 0.674 -8.414 -10.172 1 96.88 63 PRO B O 1
ATOM 1187 N N . PHE B 1 64 ? 1.292 -6.41 -9.43 1 95.69 64 PHE B N 1
ATOM 1188 C CA . PHE B 1 64 ? -0.075 -6.113 -9.016 1 95.69 64 PHE B CA 1
ATOM 1189 C C . PHE B 1 64 ? -1.026 -6.176 -10.211 1 95.69 64 PHE B C 1
ATOM 1191 O O . PHE B 1 64 ? -2.205 -6.496 -10.047 1 95.69 64 PHE B O 1
ATOM 1198 N N . SER B 1 65 ? -0.535 -5.848 -11.375 1 95.5 65 SER B N 1
ATOM 1199 C CA . SER B 1 65 ? -1.356 -5.883 -12.578 1 95.5 65 SER B CA 1
ATOM 1200 C C . SER B 1 65 ? -1.932 -7.277 -12.82 1 95.5 65 SER B C 1
ATOM 1202 O O . SER B 1 65 ? -2.855 -7.445 -13.617 1 95.5 65 SER B O 1
ATOM 1204 N N . ALA B 1 66 ? -1.384 -8.266 -12.133 1 96.75 66 ALA B N 1
ATOM 1205 C CA . ALA B 1 66 ? -1.891 -9.633 -12.273 1 96.75 66 ALA B CA 1
ATOM 1206 C C . ALA B 1 66 ? -3.1 -9.859 -11.367 1 96.75 66 ALA B C 1
ATOM 1208 O O . ALA B 1 66 ? -3.795 -10.875 -11.5 1 96.75 66 ALA B O 1
ATOM 1209 N N . VAL B 1 67 ? -3.369 -8.984 -10.438 1 96.81 67 VAL B N 1
ATOM 1210 C CA . VAL B 1 67 ? -4.441 -9.172 -9.461 1 96.81 67 VAL B CA 1
ATOM 1211 C C . VAL B 1 67 ? -5.797 -9.039 -10.156 1 96.81 67 VAL B C 1
ATOM 1213 O O . VAL B 1 67 ? -6.055 -8.039 -10.836 1 96.81 67 VAL B O 1
ATOM 1216 N N . SER B 1 68 ? -6.621 -9.969 -9.922 1 96.06 68 SER B N 1
ATOM 1217 C CA . SER B 1 68 ? -7.957 -9.977 -10.516 1 96.06 68 SER B CA 1
ATOM 1218 C C . SER B 1 68 ? -9.016 -9.57 -9.492 1 96.06 68 SER B C 1
ATOM 1220 O O . SER B 1 68 ? -10 -8.914 -9.844 1 96.06 68 SER B O 1
ATOM 1222 N N . ALA B 1 69 ? -8.836 -10.023 -8.289 1 94.19 69 ALA B N 1
ATOM 1223 C CA . ALA B 1 69 ? -9.805 -9.711 -7.242 1 94.19 69 ALA B CA 1
ATOM 1224 C C . ALA B 1 69 ? -9.172 -9.82 -5.859 1 94.19 69 ALA B C 1
ATOM 1226 O O . ALA B 1 69 ? -8.242 -10.609 -5.656 1 94.19 69 ALA B O 1
ATOM 1227 N N . VAL B 1 70 ? -9.703 -9.047 -4.941 1 94.06 70 VAL B N 1
ATOM 1228 C CA . VAL B 1 70 ? -9.344 -9.141 -3.531 1 94.06 70 VAL B CA 1
ATOM 1229 C C . VAL B 1 70 ? -10.594 -9.469 -2.709 1 94.06 70 VAL B C 1
ATOM 1231 O O . VAL B 1 70 ? -11.547 -8.695 -2.678 1 94.06 70 VAL B O 1
ATOM 1234 N N . LYS B 1 71 ? -10.664 -10.508 -2.135 1 89.81 71 LYS B N 1
ATOM 1235 C CA . LYS B 1 71 ? -11.758 -10.992 -1.293 1 89.81 71 LYS B CA 1
ATOM 1236 C C . LYS B 1 71 ? -11.227 -11.586 0.011 1 89.81 71 LYS B C 1
ATOM 1238 O O . LYS B 1 71 ? -10.531 -10.906 0.768 1 89.81 71 LYS B O 1
ATOM 1243 N N . ASP B 1 72 ? -11.602 -12.797 0.368 1 89.75 72 ASP B N 1
ATOM 1244 C CA . ASP B 1 72 ? -10.984 -13.5 1.49 1 89.75 72 ASP B CA 1
ATOM 1245 C C . ASP B 1 72 ? -9.555 -13.922 1.16 1 89.75 72 ASP B C 1
ATOM 1247 O O . ASP B 1 72 ? -8.711 -14.031 2.055 1 89.75 72 ASP B O 1
ATOM 1251 N N . TYR B 1 73 ? -9.312 -14.078 -0.088 1 94.31 73 TYR B N 1
ATOM 1252 C CA . TYR B 1 73 ? -8 -14.305 -0.69 1 94.31 73 TYR B CA 1
ATOM 1253 C C . TYR B 1 73 ? -7.773 -13.359 -1.866 1 94.31 73 TYR B C 1
ATOM 1255 O O . TYR B 1 73 ? -8.688 -12.633 -2.275 1 94.31 73 TYR B O 1
ATOM 1263 N N . ILE B 1 74 ? -6.504 -13.273 -2.248 1 96.69 74 ILE B N 1
ATOM 1264 C CA . ILE B 1 74 ? -6.168 -12.5 -3.438 1 96.69 74 ILE B CA 1
ATOM 1265 C C . ILE B 1 74 ? -6.07 -13.43 -4.645 1 96.69 74 ILE B C 1
ATOM 1267 O O . ILE B 1 74 ? -5.297 -14.391 -4.637 1 96.69 74 ILE B O 1
ATOM 1271 N N . ILE B 1 75 ? -6.828 -13.109 -5.551 1 97.38 75 ILE B N 1
ATOM 1272 C CA . ILE B 1 75 ? -6.867 -13.906 -6.773 1 97.38 75 ILE B CA 1
ATOM 1273 C C . ILE B 1 75 ? -6.035 -13.227 -7.859 1 97.38 75 ILE B C 1
ATOM 1275 O O . ILE B 1 75 ? -6.191 -12.023 -8.109 1 97.38 75 ILE B O 1
ATOM 1279 N N . VAL B 1 76 ? -5.16 -14.07 -8.484 1 97.5 76 VAL B N 1
ATOM 1280 C CA . VAL B 1 76 ? -4.32 -13.492 -9.523 1 97.5 76 VAL B CA 1
ATOM 1281 C C . VAL B 1 76 ? -4.445 -14.305 -10.805 1 97.5 76 VAL B C 1
ATOM 1283 O O . VAL B 1 76 ? -4.762 -15.5 -10.766 1 97.5 76 VAL B O 1
ATOM 1286 N N . ASP B 1 77 ? -4.223 -13.578 -11.883 1 96.31 77 ASP B N 1
ATOM 1287 C CA . ASP B 1 77 ? -4.09 -14.234 -13.18 1 96.31 77 ASP B CA 1
ATOM 1288 C C . ASP B 1 77 ? -2.725 -14.906 -13.32 1 96.31 77 ASP B C 1
ATOM 1290 O O . ASP B 1 77 ? -1.693 -14.227 -13.336 1 96.31 77 ASP B O 1
ATOM 1294 N N . LYS B 1 78 ? -2.732 -16.125 -13.438 1 90.81 78 LYS B N 1
ATOM 1295 C CA . LYS B 1 78 ? -1.498 -16.906 -13.422 1 90.81 78 LYS B CA 1
ATOM 1296 C C . LYS B 1 78 ? -0.579 -16.5 -14.578 1 90.81 78 LYS B C 1
ATOM 1298 O O . LYS B 1 78 ? 0.644 -16.484 -14.422 1 90.81 78 LYS B O 1
ATOM 1303 N N . ASP B 1 79 ? -1.073 -16.25 -15.68 1 91 79 ASP B N 1
ATOM 1304 C CA . ASP B 1 79 ? -0.252 -15.906 -16.828 1 91 79 ASP B CA 1
ATOM 1305 C C . ASP B 1 79 ? 0.4 -14.531 -16.656 1 91 79 ASP B C 1
ATOM 1307 O O . ASP B 1 79 ? 1.546 -14.328 -17.062 1 91 79 ASP B O 1
ATOM 1311 N N . LYS B 1 80 ? -0.298 -13.672 -16.031 1 93.69 80 LYS B N 1
ATOM 1312 C CA 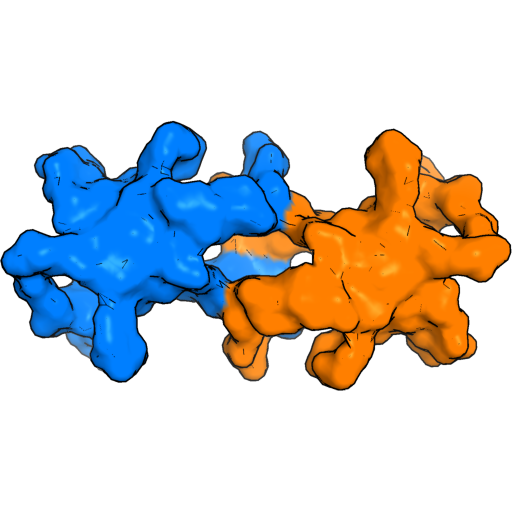. LYS B 1 80 ? 0.262 -12.352 -15.75 1 93.69 80 LYS B CA 1
ATOM 1313 C C . LYS B 1 80 ? 1.249 -12.406 -14.586 1 93.69 80 LYS B C 1
ATOM 1315 O O . LYS B 1 80 ? 2.154 -11.578 -14.492 1 93.69 80 LYS B O 1
ATOM 1320 N N . ALA B 1 81 ? 1.018 -13.367 -13.758 1 94.38 81 ALA B N 1
ATOM 1321 C CA . ALA B 1 81 ? 1.851 -13.5 -12.562 1 94.38 81 ALA B CA 1
ATOM 1322 C C . ALA B 1 81 ? 3.24 -14.016 -12.922 1 94.38 81 ALA B C 1
ATOM 1324 O O . ALA B 1 81 ? 4.223 -13.703 -12.242 1 94.38 81 ALA B O 1
ATOM 1325 N N . LYS B 1 82 ? 3.369 -14.875 -13.797 1 87.25 82 LYS B N 1
ATOM 1326 C CA . LYS B 1 82 ? 4.617 -15.508 -14.203 1 87.25 82 LYS B CA 1
ATOM 1327 C C . LYS B 1 82 ? 5.562 -14.508 -14.859 1 87.25 82 LYS B C 1
ATOM 1329 O O . LYS B 1 82 ? 6.75 -14.781 -15.023 1 87.25 82 LYS B O 1
ATOM 1334 N N . SER B 1 83 ? 5.258 -13.18 -14.797 1 64 83 SER B N 1
ATOM 1335 C CA . SER B 1 83 ? 6.059 -12.25 -15.586 1 64 83 SER B CA 1
ATOM 1336 C C . SER B 1 83 ? 7.508 -12.703 -15.672 1 64 83 SER B C 1
ATOM 1338 O O . SER B 1 83 ? 8.344 -12.312 -14.859 1 64 83 SER B O 1
ATOM 1340 N N . PHE B 1 84 ? 7.949 -13.945 -15.617 1 52 84 PHE B N 1
ATOM 1341 C CA . PHE B 1 84 ? 9.352 -14.18 -15.945 1 52 84 PHE B CA 1
ATOM 1342 C C . PHE B 1 84 ? 9.797 -13.305 -17.109 1 52 84 PHE B C 1
ATOM 1344 O O . PHE B 1 84 ? 10.844 -12.656 -17.031 1 52 84 PHE B O 1
ATOM 1351 N N . MET B 1 85 ? 9.453 -13.711 -18.375 1 46.94 85 MET B N 1
ATOM 1352 C CA . MET B 1 85 ? 10.289 -13.656 -19.578 1 46.94 85 MET B CA 1
ATOM 1353 C C . MET B 1 85 ? 10.734 -12.227 -19.859 1 46.94 85 MET B C 1
ATOM 1355 O O . MET B 1 85 ? 11.922 -11.977 -20.078 1 46.94 85 MET B O 1
ATOM 1359 N N . THR B 1 86 ? 9.922 -11.539 -20.938 1 43.03 86 THR B N 1
ATOM 1360 C CA . THR B 1 86 ? 10.383 -10.695 -22.031 1 43.03 86 THR B CA 1
ATOM 1361 C C . THR B 1 86 ? 10.641 -9.273 -21.562 1 43.03 86 THR B C 1
ATOM 1363 O O . THR B 1 86 ? 9.727 -8.445 -21.547 1 43.03 86 THR B O 1
ATOM 1366 N N . ARG B 1 87 ? 10.914 -9.227 -20.344 1 37 87 ARG B N 1
ATOM 1367 C CA . ARG B 1 87 ? 11.516 -7.898 -20.297 1 37 87 ARG B CA 1
ATOM 1368 C C . ARG B 1 87 ? 12.961 -7.938 -20.781 1 37 87 ARG B C 1
ATOM 1370 O O . ARG B 1 87 ? 13.68 -8.898 -20.516 1 37 87 ARG B O 1
#

Nearest PDB structures (foldseek):
  8onw-assembly2_C  TM=8.974E-01  e=2.531E-09  Archaeoglobus fulgidus
  8qzo-assembly3_D  TM=8.868E-01  e=1.363E-08  Archaeoglobus fulgidus
  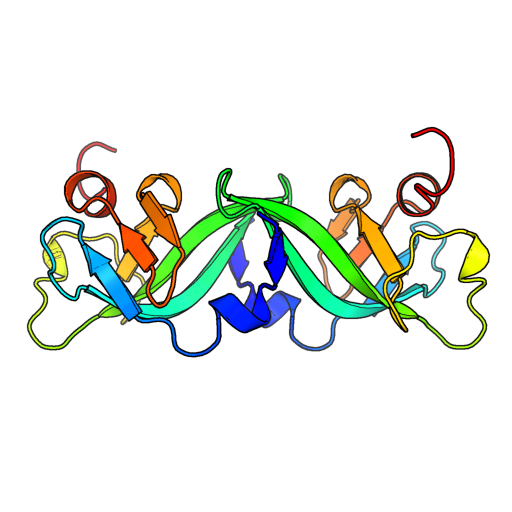8qzo-assembly2_B  TM=8.863E-01  e=4.371E-08  Archaeoglobus fulgidus
  8onw-assembly3_D  TM=8.618E-01  e=3.050E-07  Archaeoglobus fulgidus
  8onw-assembly2_B  TM=8.490E-01  e=1.267E-06  Archaeoglobus fulgidus

Solvent-accessible surface area (backbone atoms only — not comparable to full-atom values): 9276 Å² total; per-residue (Å²): 114,81,37,50,46,65,65,58,49,55,77,23,42,32,26,28,76,85,73,41,69,51,21,35,41,67,42,36,33,28,32,74,84,80,36,31,50,48,29,39,32,23,40,59,30,90,86,55,71,62,85,52,31,32,71,58,89,83,26,34,41,30,42,44,89,17,55,74,46,80,70,91,40,36,31,24,36,57,78,53,26,29,64,54,68,96,112,116,80,36,51,47,64,63,58,50,56,76,24,42,31,26,29,76,84,72,40,70,52,22,35,40,66,42,35,33,27,31,73,85,78,34,32,52,49,28,38,34,23,40,60,30,89,86,54,74,61,86,49,33,34,70,57,89,84,26,35,41,30,42,44,88,17,55,73,46,80,69,91,40,36,30,24,38,57,79,52,26,29,61,54,72,92,114